Protein AF-A0A8S3Z215-F1 (afdb_monomer)

Foldseek 3Di:
DLVVLLVVLLVQVPDVVRDDDDDDDPPPCNVVSNVVSCVVVVHDDQDDDDDPPDDPVVVVVSVD

pLDDT: mean 94.49, std 2.84, range [82.38, 97.75]

Solvent-accessible surface area (backbone atoms only — not comparable to full-atom values): 4269 Å² total; per-residue (Å²): 109,71,67,56,53,38,51,53,51,44,54,38,68,69,38,91,90,47,79,86,86,90,85,77,66,88,89,71,47,64,67,62,41,52,51,50,36,32,55,75,70,72,47,88,85,83,75,89,81,85,52,99,80,63,45,75,65,56,55,51,62,76,70,106

Nearest PDB structures (foldseek):
  7mi3-assembly1_A  TM=9.861E-01  e=4.970E-02  Saccharomyces cerevisiae
  7lvs-assembly1_B  TM=3.689E-01  e=5.442E+00  Mus musculus
  2lww-assembly1_A  TM=4.518E-01  e=8.138E+00  Mus musculus

Secondary structure (DSSP, 8-state):
-HHHHHHHHHHHHTSTT--------TTSSHHHHHHHHHHHTTPPP------TT--HHHHHHHH-

Structure (mmCIF, N/CA/C/O backbone):
data_AF-A0A8S3Z215-F1
#
_entry.id   AF-A0A8S3Z215-F1
#
loop_
_atom_site.group_PDB
_atom_site.id
_atom_site.type_symbol
_atom_site.label_atom_id
_atom_site.label_alt_id
_atom_site.label_comp_id
_atom_site.label_asym_id
_atom_site.label_entity_id
_atom_site.label_seq_id
_atom_site.pdbx_PDB_ins_code
_atom_site.Cartn_x
_atom_site.Cartn_y
_atom_site.Cartn_z
_atom_site.occupancy
_atom_site.B_iso_or_equiv
_atom_site.auth_seq_id
_atom_site.auth_comp_id
_atom_site.auth_asym_id
_atom_site.auth_atom_id
_atom_site.pdbx_PDB_model_num
ATOM 1 N N . TYR A 1 1 ? 14.296 -4.364 -10.793 1.00 82.38 1 TYR A N 1
ATOM 2 C CA . TYR A 1 1 ? 13.952 -4.088 -9.378 1.00 82.38 1 TYR A CA 1
ATOM 3 C C . TYR A 1 1 ? 12.635 -3.329 -9.176 1.00 82.38 1 TYR A C 1
ATOM 5 O O . TYR A 1 1 ? 11.677 -3.931 -8.715 1.00 82.38 1 TYR A O 1
ATOM 13 N N . VAL A 1 2 ? 12.524 -2.035 -9.518 1.00 93.31 2 VAL A N 1
ATOM 14 C CA . VAL A 1 2 ? 11.288 -1.247 -9.269 1.00 93.31 2 VAL A CA 1
ATOM 15 C C . VAL A 1 2 ? 10.075 -1.811 -10.018 1.00 93.31 2 VAL A C 1
ATOM 17 O O . VAL A 1 2 ? 9.012 -1.986 -9.429 1.00 93.31 2 VAL A O 1
ATOM 20 N N . LEU A 1 3 ? 10.255 -2.174 -11.292 1.00 96.31 3 LEU A N 1
ATOM 21 C CA . LEU A 1 3 ? 9.207 -2.790 -12.112 1.00 96.31 3 LEU A CA 1
ATOM 22 C C . LEU A 1 3 ? 8.756 -4.158 -11.580 1.00 96.31 3 LEU A C 1
ATOM 24 O O . LEU A 1 3 ? 7.580 -4.491 -11.676 1.00 96.31 3 LEU A O 1
ATOM 28 N N . GLU A 1 4 ? 9.653 -4.939 -10.974 1.00 97.06 4 GLU A N 1
ATOM 29 C CA . GLU A 1 4 ? 9.287 -6.216 -10.346 1.00 97.06 4 GLU A CA 1
ATOM 30 C C . GLU A 1 4 ? 8.415 -5.993 -9.109 1.00 97.06 4 GLU A C 1
ATOM 32 O O . GLU A 1 4 ? 7.412 -6.683 -8.934 1.00 97.06 4 GLU A O 1
ATOM 37 N N . HIS A 1 5 ? 8.758 -5.012 -8.267 1.00 96.31 5 HIS A N 1
ATOM 38 C CA . HIS A 1 5 ? 7.934 -4.646 -7.111 1.00 96.31 5 HIS A C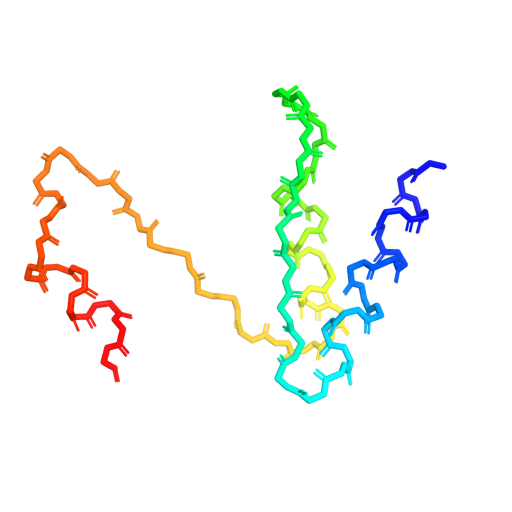A 1
ATOM 39 C C . HIS A 1 5 ? 6.573 -4.114 -7.538 1.00 96.31 5 HIS A C 1
ATOM 41 O O . HIS A 1 5 ? 5.559 -4.554 -7.000 1.00 96.31 5 HIS A O 1
ATOM 47 N N . LEU A 1 6 ? 6.536 -3.247 -8.552 1.00 97.69 6 LEU A N 1
ATOM 48 C CA . LEU A 1 6 ? 5.286 -2.764 -9.132 1.00 97.69 6 LEU A CA 1
ATOM 49 C C . LEU A 1 6 ? 4.433 -3.927 -9.656 1.00 97.69 6 LEU A C 1
ATOM 51 O 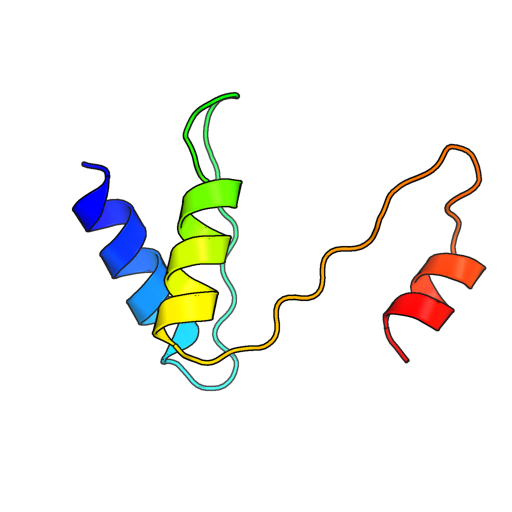O . LEU A 1 6 ? 3.264 -4.045 -9.299 1.00 97.69 6 LEU A O 1
ATOM 55 N N . SER A 1 7 ? 5.031 -4.838 -10.427 1.00 97.56 7 SER A N 1
ATOM 56 C CA . SER A 1 7 ? 4.351 -6.020 -10.968 1.00 97.56 7 SER A CA 1
ATOM 57 C C . SER A 1 7 ? 3.777 -6.921 -9.866 1.00 97.56 7 SER A C 1
ATOM 59 O O . SER A 1 7 ? 2.632 -7.376 -9.966 1.00 97.56 7 SER A O 1
ATOM 61 N N . ARG A 1 8 ? 4.520 -7.129 -8.768 1.00 96.94 8 ARG A N 1
ATOM 62 C CA . ARG A 1 8 ? 4.044 -7.880 -7.592 1.00 96.94 8 ARG A CA 1
ATOM 63 C C . ARG A 1 8 ? 2.844 -7.206 -6.929 1.00 96.94 8 ARG A C 1
ATOM 65 O O . ARG A 1 8 ? 1.873 -7.901 -6.641 1.00 96.94 8 ARG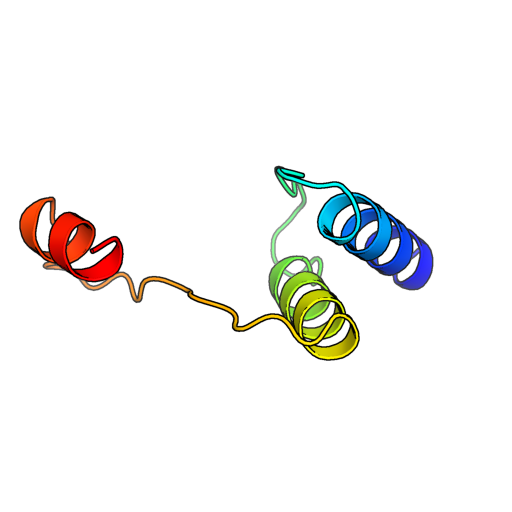 A O 1
ATOM 72 N N . ILE A 1 9 ? 2.879 -5.885 -6.740 1.00 97.75 9 ILE A N 1
ATOM 73 C CA . ILE A 1 9 ? 1.756 -5.128 -6.165 1.00 97.75 9 ILE A CA 1
ATOM 74 C C . ILE A 1 9 ? 0.532 -5.223 -7.084 1.00 97.75 9 ILE A C 1
ATOM 76 O O . ILE A 1 9 ? -0.543 -5.606 -6.628 1.00 97.75 9 ILE A O 1
ATOM 80 N N . CYS A 1 10 ? 0.693 -4.990 -8.390 1.00 97.62 10 CYS A N 1
ATOM 81 C CA . CYS A 1 10 ? -0.397 -5.118 -9.363 1.00 97.62 10 CYS A CA 1
ATOM 82 C C . CYS A 1 10 ? -0.992 -6.535 -9.398 1.00 97.62 10 CYS A C 1
ATOM 84 O O . CYS A 1 10 ? -2.180 -6.716 -9.658 1.00 97.62 10 CYS A O 1
ATOM 86 N N . ARG A 1 11 ? -0.183 -7.578 -9.173 1.00 97.69 11 ARG A N 1
ATOM 87 C CA . ARG A 1 11 ? -0.683 -8.956 -9.058 1.00 97.69 11 ARG A CA 1
ATOM 88 C C . ARG A 1 11 ? -1.551 -9.148 -7.814 1.00 97.69 11 ARG A C 1
ATOM 90 O O . ARG A 1 11 ? -2.600 -9.762 -7.951 1.00 97.69 11 ARG A O 1
ATOM 97 N N . ILE A 1 12 ? -1.150 -8.610 -6.662 1.00 97.50 12 ILE A N 1
ATOM 98 C CA . ILE A 1 12 ? -1.935 -8.684 -5.417 1.00 97.50 12 ILE A CA 1
ATOM 99 C C . ILE A 1 12 ? -3.270 -7.946 -5.579 1.00 97.50 12 ILE A C 1
ATOM 101 O O . ILE A 1 12 ? -4.309 -8.523 -5.284 1.00 97.50 12 ILE A O 1
ATOM 105 N N . LEU A 1 13 ? -3.257 -6.721 -6.122 1.00 96.31 13 LEU A N 1
ATOM 106 C CA . LEU A 1 13 ? -4.471 -5.909 -6.311 1.00 96.31 13 LEU A CA 1
ATOM 107 C C . LEU A 1 13 ? -5.497 -6.547 -7.264 1.00 96.31 13 LEU A C 1
ATOM 109 O O . LEU A 1 13 ? -6.690 -6.312 -7.129 1.00 96.31 13 LEU A O 1
ATOM 113 N N . ARG A 1 14 ? -5.053 -7.379 -8.217 1.00 95.88 14 ARG A N 1
ATOM 114 C CA . ARG A 1 14 ? -5.952 -8.099 -9.138 1.00 95.88 14 ARG A CA 1
ATOM 115 C C . ARG A 1 14 ? -6.667 -9.287 -8.500 1.00 95.88 14 ARG A C 1
ATOM 117 O O . ARG A 1 14 ? -7.630 -9.781 -9.080 1.00 95.88 14 ARG A O 1
ATOM 124 N N . GLN A 1 15 ? -6.186 -9.793 -7.366 1.00 96.06 15 GLN A N 1
ATOM 125 C CA . GLN A 1 15 ? -6.832 -10.912 -6.688 1.00 96.06 15 GLN A CA 1
ATOM 126 C C . GLN A 1 15 ? -8.018 -10.388 -5.863 1.00 96.06 15 GLN A C 1
ATOM 128 O O . GLN A 1 15 ? -7.830 -9.466 -5.068 1.00 96.06 15 GLN A O 1
ATOM 133 N N . PRO A 1 16 ? -9.226 -10.968 -5.993 1.00 95.38 16 PRO A N 1
ATOM 134 C CA . PRO A 1 16 ? -10.343 -10.631 -5.114 1.00 95.38 16 PRO A CA 1
ATOM 135 C C . PRO A 1 16 ? -9.952 -10.834 -3.643 1.00 95.38 16 PRO A C 1
ATOM 137 O O . PRO A 1 16 ? -9.493 -11.912 -3.270 1.00 95.38 16 PRO A O 1
ATOM 140 N N . GLY A 1 17 ? -10.086 -9.791 -2.818 1.00 94.75 17 GLY A N 1
ATOM 141 C CA . GLY A 1 17 ? -9.663 -9.828 -1.410 1.00 94.75 17 GLY A CA 1
ATOM 142 C C . GLY A 1 17 ? -8.143 -9.917 -1.199 1.00 94.75 17 GLY A C 1
ATOM 143 O O . GLY A 1 17 ? -7.695 -10.333 -0.129 1.00 94.75 17 GLY A O 1
ATOM 144 N N . GLY A 1 18 ? -7.336 -9.563 -2.205 1.00 95.06 18 GLY A N 1
ATOM 145 C CA . GLY A 1 18 ? -5.879 -9.572 -2.122 1.00 95.06 18 GLY A CA 1
ATOM 146 C C . GLY A 1 18 ? -5.346 -8.557 -1.108 1.00 95.06 18 GLY A C 1
ATOM 147 O O . GLY A 1 18 ? -5.613 -7.364 -1.209 1.00 95.06 18 GLY A O 1
ATOM 148 N N . ASN A 1 19 ? -4.546 -9.031 -0.153 1.00 95.81 19 ASN A N 1
ATOM 149 C CA . ASN A 1 19 ? -3.891 -8.208 0.863 1.00 95.81 19 ASN A CA 1
ATOM 150 C C . ASN A 1 19 ? -2.371 -8.394 0.791 1.00 95.81 19 ASN A C 1
ATOM 152 O O . ASN A 1 19 ? -1.884 -9.470 0.438 1.00 95.81 19 ASN A O 1
ATOM 156 N N . GLY A 1 20 ? -1.605 -7.360 1.140 1.00 95.38 20 GLY A N 1
ATOM 157 C CA . GLY A 1 20 ? -0.145 -7.424 1.112 1.00 95.38 20 GLY A CA 1
ATOM 158 C C . GLY A 1 20 ? 0.511 -6.504 2.133 1.00 95.38 20 GLY A C 1
ATOM 159 O O . GLY A 1 20 ? 0.135 -5.343 2.266 1.00 95.38 20 GLY A O 1
ATOM 160 N N . LEU A 1 21 ? 1.534 -7.018 2.818 1.00 96.69 21 LEU A N 1
ATOM 161 C CA . LEU A 1 21 ? 2.392 -6.254 3.721 1.00 96.69 21 LEU A CA 1
ATOM 162 C C . LEU A 1 21 ? 3.722 -5.945 3.021 1.00 96.69 21 LEU A C 1
ATOM 164 O O . LEU A 1 21 ? 4.486 -6.852 2.691 1.00 96.69 21 LEU A O 1
ATOM 168 N N . LEU A 1 22 ? 4.008 -4.663 2.784 1.00 95.38 22 LEU A N 1
ATOM 169 C CA . LEU A 1 22 ? 5.228 -4.230 2.097 1.00 95.38 22 LEU A CA 1
ATOM 170 C C . LEU A 1 22 ? 6.341 -3.917 3.100 1.00 95.38 22 LEU A C 1
ATOM 172 O O . LEU A 1 22 ? 6.312 -2.886 3.774 1.00 95.38 22 LEU A O 1
ATOM 176 N N . ILE A 1 23 ? 7.364 -4.767 3.152 1.00 94.88 23 ILE A N 1
ATOM 177 C CA . ILE A 1 23 ? 8.505 -4.638 4.070 1.00 94.88 23 ILE A CA 1
ATOM 178 C C . ILE A 1 23 ? 9.720 -4.095 3.311 1.00 94.88 23 ILE A C 1
ATOM 180 O O . ILE A 1 23 ? 9.997 -4.499 2.185 1.00 94.88 23 ILE A O 1
ATOM 184 N N . GLY A 1 24 ? 10.437 -3.151 3.915 1.00 90.69 24 GLY A N 1
ATOM 185 C CA . GLY A 1 24 ? 11.642 -2.565 3.339 1.00 90.69 24 GLY A CA 1
ATOM 186 C C . GLY A 1 24 ? 12.178 -1.411 4.176 1.00 90.69 24 GLY A C 1
ATOM 187 O O . GLY A 1 24 ? 11.545 -0.970 5.136 1.00 90.69 24 GLY A O 1
ATOM 188 N N . VAL A 1 25 ? 13.339 -0.895 3.787 1.00 93.81 25 VAL A N 1
ATOM 189 C CA . VAL A 1 25 ? 13.959 0.272 4.427 1.00 93.81 25 VAL A CA 1
ATOM 190 C C . VAL A 1 25 ? 13.215 1.571 4.079 1.00 93.81 25 VAL A C 1
ATOM 192 O O . VAL A 1 25 ? 12.408 1.616 3.138 1.00 93.81 25 VAL A O 1
ATOM 195 N N . GLY A 1 26 ? 13.449 2.636 4.849 1.00 92.75 26 G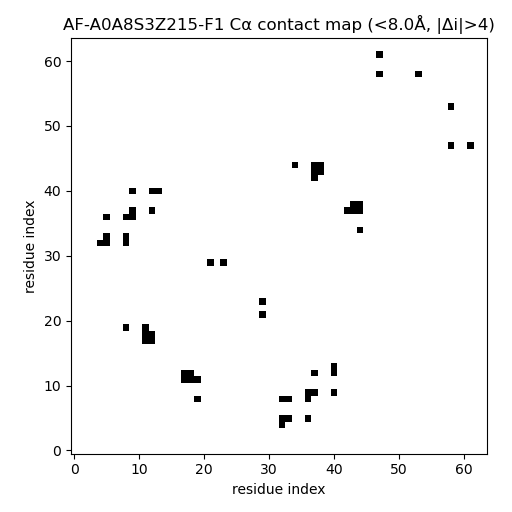LY A N 1
ATOM 196 C CA . GLY A 1 26 ? 12.951 3.980 4.531 1.00 92.75 26 GLY A CA 1
ATOM 197 C C . GLY A 1 26 ? 13.424 4.432 3.144 1.00 92.75 26 GLY A C 1
ATOM 198 O O . GLY A 1 26 ? 14.509 4.063 2.710 1.00 92.75 26 GLY A O 1
ATOM 199 N N . GLY A 1 27 ? 12.586 5.161 2.405 1.00 92.62 27 GLY A N 1
ATOM 200 C CA . GLY A 1 27 ? 12.929 5.636 1.054 1.00 92.62 27 GLY A CA 1
ATOM 201 C C . GLY A 1 27 ? 12.857 4.588 -0.070 1.00 92.62 27 GLY A C 1
ATOM 202 O O . GLY A 1 27 ? 13.042 4.934 -1.228 1.00 92.62 27 GLY A O 1
ATOM 203 N N . SER A 1 28 ? 12.499 3.330 0.214 1.00 93.25 28 SER A N 1
ATOM 204 C CA . SER A 1 28 ? 12.382 2.246 -0.790 1.00 93.25 28 SER A CA 1
ATOM 205 C C . SER A 1 28 ? 11.257 2.407 -1.829 1.00 93.25 28 SER A C 1
ATOM 207 O O . SER A 1 28 ? 11.078 1.543 -2.684 1.00 93.25 28 SER A O 1
ATOM 209 N N . GLY A 1 29 ? 10.460 3.477 -1.754 1.00 94.62 29 GLY A N 1
ATOM 210 C CA . GLY A 1 29 ? 9.397 3.763 -2.722 1.00 94.62 29 GLY A CA 1
ATOM 211 C C . GLY A 1 29 ? 8.117 2.936 -2.561 1.00 94.62 29 GLY A C 1
ATOM 212 O O . GLY A 1 29 ? 7.221 3.070 -3.388 1.00 94.62 29 GLY A O 1
ATOM 213 N N . ARG A 1 30 ?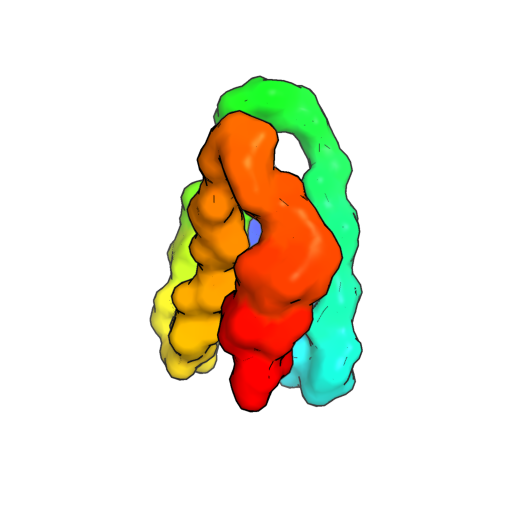 7.982 2.123 -1.499 1.00 95.62 30 ARG A N 1
ATOM 214 C CA . ARG A 1 30 ? 6.793 1.279 -1.236 1.00 95.62 30 ARG A CA 1
ATOM 215 C C . ARG A 1 30 ? 5.478 2.053 -1.352 1.00 95.62 30 ARG A C 1
ATOM 217 O O . ARG A 1 30 ? 4.583 1.624 -2.065 1.00 95.62 30 ARG A O 1
ATOM 224 N N . GLN A 1 31 ? 5.390 3.216 -0.707 1.00 95.25 31 GLN A N 1
ATOM 225 C CA . GLN A 1 31 ? 4.190 4.052 -0.753 1.00 95.25 31 GLN A CA 1
ATOM 226 C C . GLN A 1 31 ? 3.909 4.549 -2.177 1.00 95.25 31 GLN A C 1
ATOM 228 O O . GLN A 1 31 ? 2.809 4.353 -2.682 1.00 95.25 31 GLN A O 1
ATOM 233 N N . SER A 1 32 ? 4.906 5.129 -2.853 1.00 96.62 32 SER A N 1
ATOM 234 C CA . SER A 1 32 ? 4.770 5.642 -4.223 1.00 96.62 32 SER A CA 1
ATOM 235 C C . SER A 1 32 ? 4.371 4.554 -5.222 1.00 96.62 32 SER A C 1
ATOM 237 O O . SER A 1 32 ? 3.499 4.786 -6.057 1.00 96.62 32 SER A O 1
ATOM 239 N N . LEU A 1 33 ? 4.947 3.354 -5.108 1.00 97.00 33 LEU A N 1
ATOM 240 C CA . LEU A 1 33 ? 4.616 2.220 -5.974 1.00 97.00 33 LEU A CA 1
ATOM 241 C C . LEU A 1 33 ? 3.206 1.690 -5.724 1.00 97.00 33 LEU A C 1
ATOM 243 O O . LEU A 1 33 ? 2.506 1.396 -6.688 1.00 97.00 33 LEU A O 1
ATOM 247 N N . THR A 1 34 ? 2.754 1.623 -4.469 1.00 97.06 34 THR A N 1
ATOM 248 C CA . THR A 1 34 ? 1.363 1.258 -4.160 1.00 97.06 34 THR A CA 1
ATOM 249 C C . THR A 1 34 ? 0.375 2.270 -4.728 1.00 97.06 34 THR A C 1
ATOM 251 O O . THR A 1 34 ? -0.643 1.866 -5.292 1.00 97.06 34 THR A O 1
ATOM 254 N N . ARG A 1 35 ? 0.676 3.576 -4.643 1.00 96.94 35 ARG A N 1
ATOM 255 C CA . ARG A 1 35 ? -0.173 4.619 -5.248 1.00 96.94 35 ARG A CA 1
ATOM 256 C C . ARG A 1 35 ? -0.253 4.467 -6.764 1.00 96.94 35 ARG A C 1
ATOM 258 O O . ARG A 1 35 ? -1.351 4.469 -7.309 1.00 96.94 35 ARG A O 1
ATOM 265 N N . LEU A 1 36 ? 0.892 4.280 -7.425 1.00 97.31 36 LEU A N 1
ATOM 266 C CA . LEU A 1 36 ? 0.953 4.067 -8.871 1.00 97.31 36 LEU A CA 1
ATOM 267 C C . LEU A 1 36 ? 0.180 2.809 -9.289 1.00 97.31 36 LEU A C 1
ATOM 269 O O . LEU A 1 36 ? -0.649 2.881 -10.189 1.00 97.31 36 LEU A O 1
ATOM 273 N N . ALA A 1 37 ? 0.402 1.678 -8.614 1.00 97.56 37 ALA A N 1
ATOM 274 C CA . ALA A 1 37 ? -0.301 0.429 -8.900 1.00 97.56 37 ALA A CA 1
ATOM 275 C C . ALA A 1 37 ? -1.822 0.565 -8.729 1.00 97.56 37 ALA A C 1
ATOM 277 O O . ALA A 1 37 ? -2.580 0.082 -9.565 1.00 97.56 37 ALA A O 1
ATOM 278 N N . SER A 1 38 ? -2.264 1.251 -7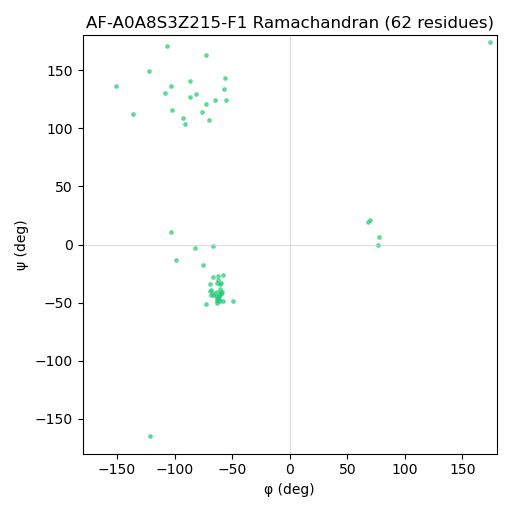.669 1.00 97.00 38 SER A N 1
ATOM 279 C CA . SER A 1 38 ? -3.688 1.491 -7.402 1.00 97.00 38 SER A CA 1
ATOM 280 C C . SER A 1 38 ? -4.315 2.387 -8.471 1.00 97.00 38 SER A C 1
ATOM 282 O O . SER A 1 38 ? -5.396 2.077 -8.961 1.00 97.00 38 SER A O 1
ATOM 284 N N . PHE A 1 39 ? -3.606 3.441 -8.891 1.00 97.19 39 PHE A N 1
ATOM 285 C CA . PHE A 1 39 ? -4.028 4.312 -9.989 1.00 97.19 39 PHE A CA 1
ATOM 286 C C . PHE A 1 39 ? -4.147 3.544 -11.313 1.00 97.19 39 PHE A C 1
ATOM 288 O O . PHE A 1 39 ? -5.170 3.635 -11.984 1.00 97.19 39 PHE A O 1
ATOM 295 N N . MET A 1 40 ? -3.144 2.726 -11.656 1.00 96.81 40 MET A N 1
ATOM 296 C CA . MET A 1 40 ? -3.170 1.873 -12.854 1.00 96.81 40 MET A CA 1
ATOM 297 C C . MET A 1 40 ? -4.324 0.861 -12.837 1.00 96.81 40 MET A C 1
ATOM 299 O O . MET A 1 40 ? -4.864 0.535 -13.888 1.00 96.81 40 MET A O 1
ATOM 303 N N . ALA A 1 41 ? -4.690 0.357 -11.657 1.00 95.69 41 ALA A N 1
ATOM 304 C CA . ALA A 1 41 ? -5.804 -0.570 -11.471 1.00 95.69 41 ALA A CA 1
ATOM 305 C C . ALA A 1 41 ? -7.178 0.128 -11.379 1.00 95.69 41 ALA A C 1
ATOM 307 O O . ALA A 1 41 ? -8.194 -0.554 -11.263 1.00 95.69 41 ALA A O 1
ATOM 308 N N . GLY A 1 42 ? -7.232 1.466 -11.414 1.00 95.75 42 GLY A N 1
ATOM 309 C CA . GLY A 1 42 ? -8.476 2.228 -11.274 1.00 95.75 42 GLY A CA 1
ATOM 310 C C . GLY A 1 42 ? -9.086 2.176 -9.868 1.00 95.75 42 GLY A C 1
ATOM 311 O O . GLY A 1 42 ? -10.281 2.414 -9.705 1.00 95.75 42 GLY A O 1
ATOM 312 N N . HIS A 1 43 ? -8.295 1.850 -8.843 1.00 94.44 43 HIS A N 1
ATOM 313 C CA . HIS A 1 43 ? -8.763 1.795 -7.461 1.00 94.44 43 HIS A CA 1
ATOM 314 C C . HIS A 1 43 ? -8.672 3.159 -6.778 1.00 94.44 43 HIS A C 1
ATOM 316 O O . HIS A 1 43 ? -7.680 3.882 -6.907 1.00 94.44 43 HIS A O 1
ATOM 322 N N . LYS A 1 44 ? -9.688 3.480 -5.971 1.00 93.25 44 LYS A N 1
ATOM 323 C CA . LYS A 1 44 ? -9.620 4.606 -5.040 1.00 93.25 44 LYS A CA 1
ATOM 324 C C . LYS A 1 44 ? -8.693 4.228 -3.889 1.00 93.25 44 LYS A C 1
ATOM 326 O O . LYS A 1 44 ? -8.935 3.250 -3.188 1.00 93.25 44 LYS A O 1
ATOM 331 N N . LEU A 1 45 ? -7.638 5.010 -3.699 1.00 93.56 45 LEU A N 1
ATOM 332 C CA . LEU A 1 45 ? -6.729 4.833 -2.578 1.00 93.56 45 LEU A CA 1
ATOM 333 C C . LEU A 1 45 ? -7.257 5.599 -1.363 1.00 93.56 45 LEU A C 1
ATOM 335 O O . LEU A 1 45 ? -7.495 6.803 -1.447 1.00 93.56 45 LEU A O 1
ATOM 339 N N . PHE A 1 46 ? -7.384 4.905 -0.238 1.00 93.88 46 PHE A N 1
ATOM 340 C CA . PHE A 1 46 ? -7.626 5.507 1.064 1.00 93.88 46 PHE A CA 1
ATOM 341 C C . PHE A 1 46 ? -6.359 5.395 1.915 1.00 93.88 46 PHE A C 1
ATOM 343 O O . PHE A 1 46 ? -5.748 4.327 1.993 1.00 93.88 46 PHE A O 1
ATOM 350 N N . GLN A 1 47 ? -5.938 6.505 2.514 1.00 91.88 47 GLN A N 1
ATOM 351 C CA . GLN A 1 47 ? -4.809 6.544 3.431 1.00 91.88 47 GLN A CA 1
ATOM 352 C C . GLN A 1 47 ? -5.201 7.402 4.639 1.00 91.88 47 GLN A C 1
ATOM 354 O O . GLN A 1 47 ? -5.330 8.611 4.463 1.00 91.88 47 GLN A O 1
ATOM 359 N N . PRO A 1 48 ? -5.342 6.809 5.838 1.00 90.94 48 PRO A N 1
ATOM 360 C CA . PRO A 1 48 ? -5.559 7.570 7.060 1.00 90.94 48 PRO A CA 1
ATOM 361 C C . PRO A 1 48 ? -4.447 8.592 7.297 1.00 90.94 48 PRO A C 1
ATOM 363 O O . PRO A 1 48 ? -3.255 8.267 7.197 1.00 90.94 48 PRO A O 1
ATOM 366 N N . GLU A 1 49 ? -4.833 9.819 7.633 1.00 90.25 49 GLU A N 1
ATOM 367 C CA . GLU A 1 49 ? -3.904 10.873 8.029 1.00 90.25 49 GLU A CA 1
ATOM 368 C C . GLU A 1 49 ? -3.717 10.852 9.544 1.00 90.25 49 GLU A C 1
ATOM 370 O O . GLU A 1 49 ? -4.563 11.289 10.322 1.00 90.25 49 GLU A O 1
ATOM 375 N N . ILE A 1 50 ? -2.574 10.325 9.974 1.00 91.88 50 ILE A N 1
ATOM 376 C CA . ILE A 1 50 ? -2.264 10.212 11.395 1.00 91.88 50 ILE A CA 1
ATOM 377 C C . ILE A 1 50 ? -1.864 11.586 11.937 1.00 91.88 50 ILE A C 1
ATOM 379 O O . ILE A 1 50 ? -0.819 12.135 11.584 1.00 91.88 50 ILE A O 1
ATOM 383 N N . SER A 1 51 ? -2.687 12.118 12.834 1.00 92.31 51 SER A N 1
ATOM 384 C CA . SER A 1 51 ? -2.399 13.311 13.630 1.00 92.31 51 SER A CA 1
ATOM 385 C C . SER A 1 51 ? -2.092 12.938 15.086 1.00 92.31 51 SER A C 1
ATOM 387 O O . SER A 1 51 ? -2.300 11.801 15.507 1.00 92.31 51 SER A O 1
ATOM 389 N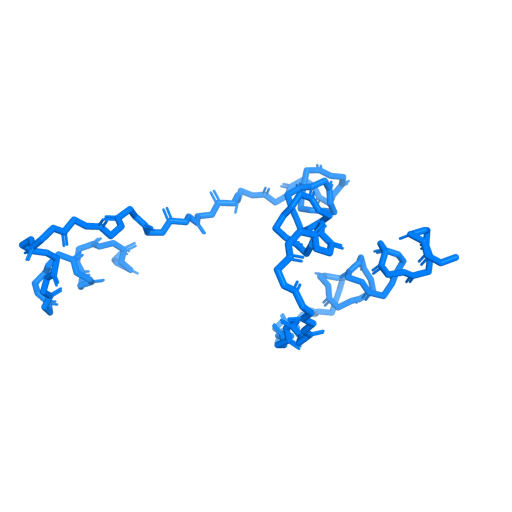 N . LYS A 1 52 ? -1.621 13.900 15.893 1.00 92.94 52 LYS A N 1
ATOM 390 C CA . LYS A 1 52 ? -1.367 13.676 17.333 1.00 92.94 52 LYS A CA 1
ATOM 391 C C . LYS A 1 52 ? -2.608 13.212 18.104 1.00 92.94 52 LYS A C 1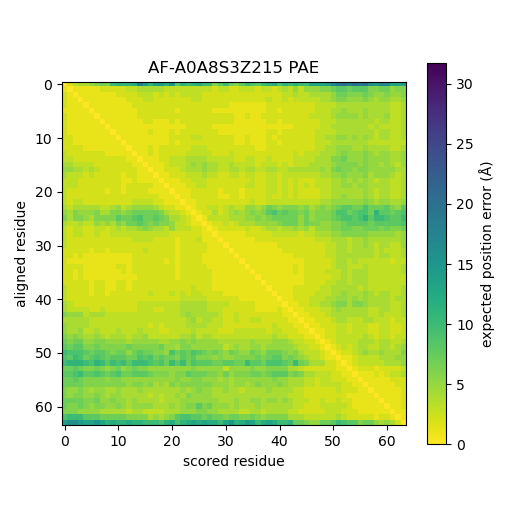
ATOM 393 O O . LYS A 1 52 ? -2.460 12.542 19.117 1.00 92.94 52 LYS A O 1
ATOM 398 N N . ASN A 1 53 ? -3.795 13.569 17.619 1.00 91.94 53 ASN A N 1
ATOM 399 C CA . ASN A 1 53 ? -5.069 13.254 18.257 1.00 91.94 53 ASN A CA 1
ATOM 400 C C . ASN A 1 53 ? -5.793 12.096 17.554 1.00 91.94 53 ASN A C 1
ATOM 402 O O . ASN A 1 53 ? -6.962 11.867 17.829 1.00 91.94 53 ASN A O 1
ATOM 406 N N . TYR A 1 54 ? -5.130 11.384 16.636 1.00 94.31 54 TYR A N 1
ATOM 407 C CA . TYR A 1 54 ? -5.735 10.260 15.930 1.00 94.31 54 TYR A CA 1
ATOM 408 C C . TYR A 1 54 ? -5.929 9.073 16.881 1.00 94.31 54 TYR A C 1
ATOM 410 O O . TYR A 1 54 ? -4.959 8.421 17.281 1.00 94.31 54 TYR A O 1
ATOM 418 N N . GLY A 1 55 ? -7.177 8.811 17.260 1.00 94.31 55 GLY A N 1
ATOM 419 C CA . GLY A 1 55 ? -7.573 7.755 18.179 1.00 94.31 55 GLY A CA 1
ATOM 420 C C . GLY A 1 55 ? -8.552 6.761 17.557 1.00 94.31 55 GLY A C 1
ATOM 421 O O . GLY A 1 55 ? -8.725 6.656 16.343 1.00 94.31 55 GLY A O 1
ATOM 422 N N . LEU A 1 56 ? -9.193 5.974 18.424 1.00 94.31 56 LEU A N 1
ATOM 423 C CA . LEU A 1 56 ? -10.141 4.935 18.009 1.00 94.31 56 LEU A CA 1
ATOM 424 C C . LEU A 1 56 ? -11.409 5.502 17.363 1.00 94.31 56 LEU A C 1
ATOM 426 O O . LEU A 1 56 ? -12.045 4.800 16.579 1.00 94.31 56 LEU A O 1
ATOM 430 N N . THR A 1 57 ? -11.804 6.724 17.718 1.00 94.31 57 THR A N 1
ATOM 431 C CA . THR A 1 57 ? -13.010 7.362 17.179 1.00 94.31 57 THR A CA 1
ATOM 432 C C . THR A 1 57 ? -12.777 7.777 15.734 1.00 94.31 57 THR A C 1
ATOM 434 O O . THR A 1 57 ? -13.526 7.355 14.859 1.00 94.31 57 THR A O 1
ATOM 437 N N . GLU A 1 58 ? -11.684 8.493 15.484 1.00 93.19 58 GLU A N 1
ATOM 438 C CA . GLU A 1 58 ? -11.262 8.958 14.162 1.00 93.19 58 GLU A CA 1
ATOM 439 C C . GLU A 1 58 ? -11.015 7.760 13.237 1.00 93.19 58 GLU A C 1
ATOM 441 O O . GLU A 1 58 ? -11.507 7.719 12.115 1.00 93.19 58 GLU A O 1
ATOM 446 N N . TRP A 1 59 ? -10.360 6.712 13.748 1.00 92.38 59 TRP A N 1
ATOM 447 C CA . TRP A 1 59 ? -10.162 5.464 13.007 1.00 92.38 59 TRP A CA 1
ATOM 448 C C . TRP A 1 59 ? -11.472 4.766 12.617 1.00 92.38 59 TRP A C 1
ATOM 450 O O . TRP A 1 59 ? -11.585 4.212 11.523 1.00 92.38 59 TRP A O 1
ATOM 460 N N . ARG A 1 60 ? -12.484 4.781 13.495 1.00 93.56 60 ARG A N 1
ATOM 461 C CA . ARG A 1 60 ? -13.811 4.231 13.173 1.00 93.56 60 ARG A CA 1
ATOM 462 C C . ARG A 1 60 ? -14.540 5.074 12.135 1.00 93.56 60 ARG A C 1
ATOM 464 O O . ARG A 1 60 ? -15.310 4.511 11.367 1.00 93.56 60 ARG A O 1
ATOM 471 N N . GLU A 1 6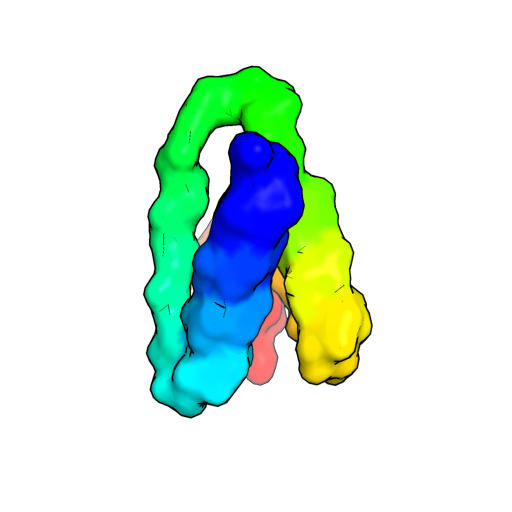1 ? -14.354 6.388 12.143 1.00 92.62 61 GLU A N 1
ATOM 472 C CA . GLU A 1 61 ? -14.932 7.289 11.141 1.00 92.62 61 GLU A CA 1
ATOM 473 C C . GLU A 1 61 ? -14.280 7.096 9.772 1.00 92.62 61 GLU A C 1
ATOM 475 O O . GLU A 1 61 ? -14.987 7.021 8.776 1.00 92.62 61 GLU A O 1
ATOM 480 N N . ASP A 1 62 ? -12.965 6.902 9.745 1.00 92.31 62 ASP A N 1
ATOM 481 C CA . ASP A 1 62 ? -12.169 6.634 8.546 1.00 92.31 62 ASP A CA 1
ATOM 482 C C . ASP A 1 62 ? -12.542 5.330 7.814 1.00 92.31 62 ASP A C 1
ATOM 484 O O . ASP A 1 62 ? -12.360 5.222 6.602 1.00 92.31 62 ASP A O 1
ATOM 488 N N . ILE A 1 63 ? -13.011 4.315 8.548 1.00 90.56 63 ILE A N 1
ATOM 489 C CA . ILE A 1 63 ? -13.314 2.973 8.009 1.00 90.56 63 ILE A CA 1
ATOM 490 C C . ILE A 1 63 ? -14.806 2.768 7.703 1.00 90.56 63 ILE A C 1
ATOM 492 O O . ILE A 1 63 ? -15.156 1.790 7.039 1.00 90.56 63 ILE A O 1
ATOM 496 N N . LYS A 1 64 ? -15.681 3.657 8.185 1.00 84.75 64 LYS A N 1
ATOM 497 C CA . LYS A 1 64 ? -17.115 3.628 7.854 1.00 84.75 64 LYS A CA 1
ATOM 498 C C . LYS A 1 64 ? -17.354 3.839 6.361 1.00 84.75 64 LYS A C 1
ATOM 500 O O . LYS A 1 64 ? -18.258 3.143 5.848 1.00 84.75 64 LYS A O 1
#

Mean predicted aligned error: 3.45 Å

Sequence (64 aa):
YVLEHLSRICRILRQPGGNGLLIGVGGSGRQSLTRLASFMAGHKLFQPEISKNYGLTEWREDIK

InterPro domains:
  IPR024317 Dynein heavy chain, AAA module D4 [PF12780] (1-64)
  IPR026983 Dynein heavy chain [PTHR46961] (2-64)
  IPR027417 P-loop containing nucleoside triphosphate hydrolase [G3DSA:3.40.50.300] (1-64)
  IPR027417 P-loop containing nucleoside triphosphate hydrolase [SSF52540] (2-56)

Radius of gyration: 13.8 Å; Cα contacts (8 Å, |Δi|>4): 30; chains: 1; bounding box: 31×25×31 Å

Organism: NCBI:txid100452